Protein AF-A0A376MNS1-F1 (afdb_monomer_lite)

Foldseek 3Di:
DDPPPPPPPPPPPAAEDEAEFEFPDQADPPPRAGWAWPDKDWDWAWDQDPNGTHIYIYIKTWTAGPPPRDITIGDDDPDVDDDDNDDPPPPDDD

Sequence (94 aa):
MRQSRHRRPLPAHLPREIHRLEPEESCCPECGGELDYLGEVSAEQLELVSSALKVIRTERVKKACTKCDCIVEAPASSRPIERGIAGPGLLAAC

pLDDT: mean 71.63, std 16.84, range [33.88, 91.44]

Radius of gyration: 17.22 Å; chains: 1; bounding box: 41×33×47 Å

Structure (mmCIF, N/CA/C/O backbone):
data_AF-A0A376MNS1-F1
#
_entry.id   AF-A0A376MNS1-F1
#
loop_
_atom_site.group_PDB
_atom_site.id
_atom_site.type_symbol
_atom_site.label_atom_id
_atom_site.label_alt_id
_atom_site.label_comp_id
_atom_site.label_asym_id
_atom_site.label_entity_id
_atom_site.label_seq_id
_atom_site.pdbx_PDB_ins_code
_atom_site.Cartn_x
_atom_site.Cartn_y
_atom_site.Cartn_z
_atom_site.occupancy
_atom_site.B_iso_or_equiv
_atom_site.auth_seq_id
_atom_site.auth_comp_id
_atom_site.auth_asym_id
_atom_site.auth_atom_id
_atom_site.pdbx_PDB_model_num
ATOM 1 N N . MET A 1 1 ? -25.359 1.385 -18.864 1.00 39.91 1 MET A N 1
ATOM 2 C CA . MET A 1 1 ? -24.295 0.387 -18.617 1.00 39.91 1 MET A CA 1
ATOM 3 C C . MET A 1 1 ? -22.968 1.122 -18.525 1.00 39.91 1 MET A C 1
ATOM 5 O O . MET A 1 1 ? -22.581 1.761 -19.494 1.00 39.91 1 MET A O 1
ATOM 9 N N . ARG A 1 2 ? -22.336 1.161 -17.345 1.00 45.88 2 ARG A N 1
ATOM 10 C CA . ARG A 1 2 ? -21.063 1.872 -17.159 1.00 45.88 2 ARG A CA 1
ATOM 11 C C . ARG A 1 2 ? -19.984 1.062 -17.874 1.00 45.88 2 ARG A C 1
ATOM 13 O O . ARG A 1 2 ? -19.607 0.007 -17.383 1.00 45.88 2 ARG A O 1
ATOM 20 N N . GLN A 1 3 ? -19.540 1.522 -19.044 1.00 44.22 3 GLN A N 1
ATOM 21 C CA . GLN A 1 3 ? -18.313 1.029 -19.660 1.00 44.22 3 GLN A CA 1
ATOM 22 C C . GLN A 1 3 ? -17.183 1.341 -18.681 1.00 44.22 3 GLN A C 1
ATOM 24 O O . GLN A 1 3 ? -16.669 2.460 -18.634 1.00 44.22 3 GLN A O 1
ATOM 29 N N . SER A 1 4 ? -16.817 0.360 -17.862 1.00 42.50 4 SER A N 1
ATOM 30 C CA . SER A 1 4 ? -15.479 0.289 -17.310 1.00 42.50 4 SER A CA 1
ATOM 31 C C . SER A 1 4 ? -14.560 0.340 -18.521 1.00 42.50 4 SER A C 1
ATOM 33 O O . SER A 1 4 ? -14.437 -0.624 -19.274 1.00 42.50 4 SER A O 1
ATOM 35 N N . ARG A 1 5 ? -13.971 1.515 -18.767 1.00 47.09 5 ARG A N 1
ATOM 36 C CA . ARG A 1 5 ? -12.788 1.649 -19.607 1.00 47.09 5 ARG A CA 1
ATOM 37 C C . ARG A 1 5 ? -11.760 0.743 -18.950 1.00 47.09 5 ARG A C 1
ATOM 39 O O . ARG A 1 5 ? -11.056 1.179 -18.044 1.00 47.09 5 ARG A O 1
ATOM 46 N N . HIS A 1 6 ? -11.758 -0.536 -19.320 1.00 45.12 6 HIS A N 1
ATOM 47 C CA . HIS A 1 6 ? -10.680 -1.447 -19.009 1.00 45.12 6 HIS A CA 1
ATOM 48 C C . HIS A 1 6 ? -9.455 -0.730 -19.548 1.00 45.12 6 HIS A C 1
ATOM 50 O O . HIS A 1 6 ? -9.282 -0.613 -20.764 1.00 45.12 6 HIS A O 1
ATOM 56 N N . ARG A 1 7 ? -8.686 -0.118 -18.638 1.00 54.94 7 ARG A N 1
ATOM 57 C CA . ARG A 1 7 ? -7.368 0.413 -18.955 1.00 54.94 7 ARG A CA 1
ATOM 58 C C . ARG A 1 7 ? -6.700 -0.723 -19.705 1.00 54.94 7 ARG A C 1
ATOM 60 O O . ARG A 1 7 ? -6.659 -1.828 -19.163 1.00 54.94 7 ARG A O 1
ATOM 67 N N . ARG A 1 8 ? -6.329 -0.498 -20.974 1.00 56.75 8 ARG A N 1
ATOM 68 C CA . ARG A 1 8 ? -5.610 -1.520 -21.739 1.00 56.75 8 ARG A CA 1
ATOM 69 C C . ARG A 1 8 ? -4.499 -2.000 -20.814 1.00 56.75 8 ARG A C 1
ATOM 71 O O . ARG A 1 8 ? -3.740 -1.138 -20.361 1.00 56.75 8 ARG A O 1
ATOM 78 N N . PRO A 1 9 ? -4.472 -3.293 -20.452 1.00 58.56 9 PRO A N 1
ATOM 79 C CA . PRO A 1 9 ? -3.430 -3.790 -19.581 1.00 58.56 9 PRO A CA 1
ATOM 80 C C . PRO A 1 9 ? -2.113 -3.408 -20.236 1.00 58.56 9 PRO A C 1
ATOM 82 O O . PRO A 1 9 ? -1.955 -3.539 -21.457 1.00 58.56 9 PRO A O 1
ATOM 85 N N . LEU A 1 10 ? -1.226 -2.825 -19.438 1.00 62.03 10 LEU A N 1
ATOM 86 C CA . LEU A 1 10 ? 0.048 -2.349 -19.941 1.00 62.03 10 LEU A CA 1
ATOM 87 C C . LEU A 1 10 ? 0.770 -3.508 -20.647 1.00 62.03 10 LEU A C 1
ATOM 89 O O . LEU A 1 10 ? 0.614 -4.665 -20.233 1.00 62.03 10 LEU A O 1
ATOM 93 N N . PRO A 1 11 ? 1.496 -3.226 -21.742 1.00 66.50 11 PRO A N 1
ATOM 94 C CA . PRO A 1 11 ? 2.042 -4.269 -22.594 1.00 66.50 11 PRO A CA 1
ATOM 95 C C . PRO A 1 11 ? 2.851 -5.285 -21.786 1.00 66.50 11 PRO A C 1
ATOM 97 O O . PRO A 1 11 ? 3.738 -4.914 -21.019 1.00 66.50 11 PRO A O 1
ATOM 100 N N . ALA A 1 12 ? 2.551 -6.577 -21.952 1.00 62.94 12 ALA A N 1
ATOM 101 C CA . ALA A 1 12 ? 3.079 -7.601 -21.051 1.00 62.94 12 ALA A CA 1
ATOM 102 C C . ALA A 1 12 ? 4.583 -7.864 -21.164 1.00 62.94 12 ALA A C 1
ATOM 104 O O . ALA A 1 12 ? 5.141 -8.509 -20.279 1.00 62.94 12 ALA A O 1
ATOM 105 N N . HIS A 1 13 ? 5.199 -7.353 -22.229 1.00 69.38 13 HIS A N 1
ATOM 106 C CA . HIS A 1 13 ? 6.629 -7.421 -22.494 1.00 69.38 13 HIS A CA 1
ATOM 107 C C . HIS A 1 13 ? 7.441 -6.379 -21.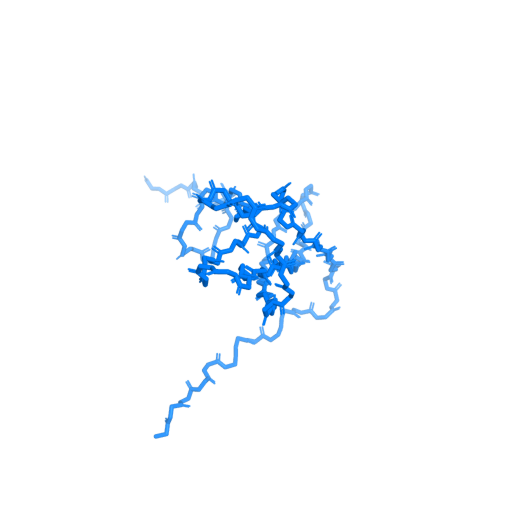717 1.00 69.38 13 HIS A C 1
ATOM 109 O O . HIS A 1 13 ? 8.665 -6.473 -21.694 1.00 69.38 13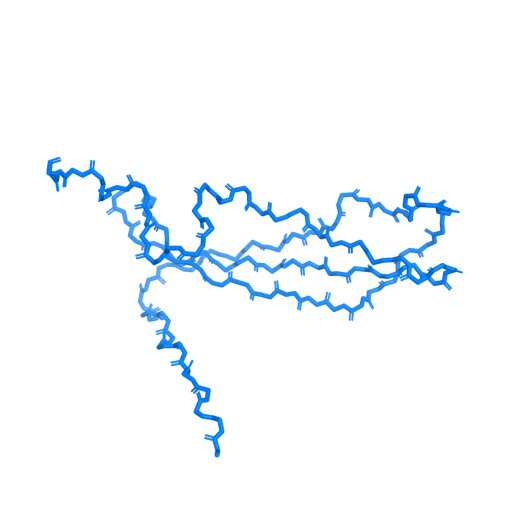 HIS A O 1
ATOM 115 N N . LEU A 1 14 ? 6.796 -5.375 -21.110 1.00 71.56 14 LEU A N 1
ATOM 116 C CA . LEU A 1 14 ? 7.512 -4.394 -20.305 1.00 71.56 14 LEU A CA 1
ATOM 117 C C . LEU A 1 14 ? 7.873 -4.995 -18.940 1.00 71.56 14 LEU A C 1
ATOM 119 O O . LEU A 1 14 ? 7.041 -5.687 -18.338 1.00 71.56 14 LEU A O 1
ATOM 123 N N . PRO A 1 15 ? 9.085 -4.721 -18.426 1.00 74.69 15 PRO A N 1
ATOM 124 C CA . PRO A 1 15 ? 9.470 -5.138 -17.087 1.00 74.69 15 PRO A CA 1
ATOM 125 C C . PRO A 1 15 ? 8.514 -4.507 -16.071 1.00 74.69 15 PRO A C 1
ATOM 127 O O . PRO A 1 15 ? 8.262 -3.297 -16.096 1.00 74.69 15 PRO A O 1
ATOM 130 N N . ARG A 1 16 ? 7.956 -5.356 -15.204 1.00 81.44 16 ARG A N 1
ATOM 131 C CA . ARG A 1 16 ? 7.047 -4.950 -14.134 1.00 81.44 16 ARG A CA 1
ATOM 132 C C . ARG A 1 16 ? 7.799 -4.947 -12.819 1.00 81.44 16 ARG A C 1
ATOM 134 O O . ARG A 1 16 ? 8.389 -5.959 -12.453 1.00 81.44 16 ARG A O 1
ATOM 141 N N . GLU A 1 17 ? 7.735 -3.836 -12.114 1.00 80.44 17 GLU A N 1
ATOM 142 C CA . GLU A 1 17 ? 8.277 -3.701 -10.772 1.00 80.44 17 GLU A CA 1
ATOM 143 C C . GLU A 1 17 ? 7.106 -3.568 -9.803 1.00 80.44 17 GLU A C 1
ATOM 145 O O . GLU A 1 17 ? 6.255 -2.694 -9.972 1.00 80.44 17 GLU A O 1
ATOM 150 N N . ILE A 1 18 ? 7.012 -4.486 -8.841 1.00 82.62 18 ILE A N 1
ATOM 151 C CA . ILE A 1 18 ? 5.920 -4.510 -7.867 1.00 82.62 18 ILE A CA 1
ATOM 152 C C . ILE A 1 18 ? 6.453 -3.944 -6.559 1.00 82.62 18 ILE A C 1
ATOM 154 O O . ILE A 1 18 ? 7.361 -4.514 -5.957 1.00 82.62 18 ILE A O 1
ATOM 158 N N . HIS A 1 19 ? 5.888 -2.823 -6.125 1.00 83.19 19 HIS A N 1
ATOM 159 C CA . HIS A 1 19 ? 6.227 -2.169 -4.866 1.00 83.19 19 HIS A CA 1
ATOM 160 C C . HIS A 1 19 ? 5.065 -2.318 -3.907 1.00 83.19 19 HIS A C 1
ATOM 162 O O . HIS A 1 19 ? 4.060 -1.616 -4.025 1.00 83.19 19 HIS A O 1
ATOM 168 N N . ARG A 1 20 ? 5.207 -3.227 -2.948 1.00 85.19 20 ARG A N 1
ATOM 169 C CA . ARG A 1 20 ? 4.258 -3.337 -1.850 1.00 85.19 20 ARG A CA 1
ATOM 170 C C . ARG A 1 20 ? 4.664 -2.361 -0.754 1.00 85.19 20 ARG A C 1
ATOM 172 O O . ARG A 1 20 ? 5.752 -2.479 -0.200 1.00 85.19 20 ARG A O 1
ATOM 179 N N . LEU A 1 21 ? 3.797 -1.394 -0.480 1.00 85.94 21 LEU A N 1
ATOM 180 C CA . LEU A 1 21 ? 3.990 -0.390 0.555 1.00 85.94 21 LEU A CA 1
ATOM 181 C C . LEU A 1 21 ? 3.083 -0.713 1.736 1.00 85.94 21 LEU A C 1
ATOM 183 O O . LEU A 1 21 ? 1.854 -0.771 1.606 1.00 85.94 21 LEU A O 1
ATOM 187 N N . GLU A 1 22 ? 3.710 -0.921 2.884 1.00 83.81 22 GLU A N 1
ATOM 188 C CA . GLU A 1 22 ? 3.029 -1.022 4.165 1.00 83.81 22 GLU A CA 1
ATOM 189 C C . GLU A 1 22 ? 2.929 0.363 4.815 1.00 83.81 22 GLU A C 1
ATOM 191 O O . GLU A 1 22 ? 3.769 1.227 4.551 1.00 83.81 22 GLU A O 1
ATOM 196 N N . PRO A 1 23 ? 1.890 0.611 5.629 1.00 83.12 23 PRO A N 1
ATOM 197 C CA . PRO A 1 23 ? 1.821 1.831 6.418 1.00 83.12 23 PRO A CA 1
ATOM 198 C C . PRO A 1 23 ? 3.006 1.906 7.383 1.00 83.12 23 PRO A C 1
ATOM 200 O O . PRO A 1 23 ? 3.335 0.921 8.043 1.00 83.12 23 PRO A O 1
ATOM 203 N N . GLU A 1 24 ? 3.631 3.082 7.456 1.00 80.88 24 GLU A N 1
ATOM 204 C CA . GLU A 1 24 ? 4.746 3.358 8.376 1.00 80.88 24 GLU A CA 1
ATOM 205 C C . GLU A 1 24 ? 4.287 3.294 9.840 1.00 80.88 24 GLU A C 1
ATOM 207 O O . GLU A 1 24 ? 5.030 2.911 10.743 1.00 80.88 24 GLU A O 1
ATOM 212 N N . GLU A 1 25 ? 3.020 3.627 10.067 1.00 80.50 25 GLU A N 1
ATOM 213 C CA . GLU A 1 25 ? 2.380 3.576 11.367 1.00 80.50 25 GLU A CA 1
ATOM 214 C C . GLU A 1 25 ? 1.992 2.133 11.705 1.00 80.50 25 GLU A C 1
ATOM 216 O O . GLU A 1 25 ? 1.182 1.487 11.035 1.00 80.50 25 GLU A O 1
ATOM 221 N N . SER A 1 26 ? 2.575 1.622 12.787 1.00 79.88 26 SER A N 1
ATOM 222 C CA . SER A 1 26 ? 2.205 0.319 13.354 1.00 79.88 26 SER A CA 1
ATOM 223 C C . SER A 1 26 ? 0.966 0.404 14.256 1.00 79.88 26 SER A C 1
ATOM 225 O O . SER A 1 26 ? 0.333 -0.614 14.528 1.00 79.88 26 SER A O 1
ATOM 227 N N . CYS A 1 27 ? 0.606 1.614 14.696 1.00 84.31 27 CYS A N 1
ATOM 228 C CA . CYS A 1 27 ? -0.463 1.895 15.653 1.00 84.31 27 CYS A CA 1
ATOM 229 C C . CYS A 1 27 ? -1.296 3.084 15.164 1.00 84.31 27 CYS A C 1
ATOM 231 O O . CYS A 1 27 ? -0.781 3.948 14.459 1.00 84.31 27 CYS A O 1
ATOM 233 N N . CYS A 1 28 ? -2.562 3.166 15.571 1.00 87.06 28 CYS A N 1
ATOM 234 C CA . CYS A 1 28 ? -3.423 4.283 15.194 1.00 87.06 28 CYS A CA 1
ATOM 235 C C . CYS A 1 28 ? -2.886 5.621 15.747 1.00 87.06 28 CYS A C 1
ATOM 237 O O . CYS A 1 28 ? -2.712 5.727 16.965 1.00 87.06 28 CYS A O 1
ATOM 239 N N . PRO A 1 29 ? -2.685 6.654 14.908 1.00 83.44 29 PRO A N 1
ATOM 240 C CA . PRO A 1 29 ? -2.158 7.944 15.357 1.00 83.44 29 PRO A CA 1
ATOM 241 C C . PRO A 1 29 ? -3.132 8.725 16.255 1.00 83.44 29 PRO A C 1
ATOM 243 O O . PRO A 1 29 ? -2.695 9.556 17.044 1.00 83.44 29 PRO A O 1
ATOM 246 N N . GLU A 1 30 ? -4.439 8.453 16.181 1.00 82.88 30 GLU A N 1
ATOM 247 C CA . GLU A 1 30 ? -5.446 9.140 17.005 1.00 82.88 30 GLU A CA 1
ATOM 248 C C . GLU A 1 30 ? -5.644 8.509 18.387 1.00 82.88 30 GLU A C 1
ATOM 250 O O . GLU A 1 30 ? -5.806 9.224 19.372 1.00 82.88 30 GLU A O 1
ATOM 255 N N . CYS A 1 31 ? -5.661 7.175 18.482 1.00 88.31 31 CYS A N 1
ATOM 256 C CA . CYS A 1 31 ? -6.022 6.483 19.727 1.00 88.31 31 CYS A CA 1
ATOM 257 C C . CYS A 1 31 ? -4.954 5.515 20.258 1.00 88.31 31 CYS A C 1
ATOM 259 O O . CYS A 1 31 ? -5.147 4.915 21.316 1.00 88.31 31 CYS A O 1
ATOM 261 N N . GLY A 1 32 ? -3.853 5.311 19.527 1.00 86.31 32 GLY A N 1
ATOM 262 C CA . GLY A 1 32 ? -2.815 4.332 19.866 1.00 86.31 32 GLY A CA 1
ATOM 263 C C . GLY A 1 32 ? -3.277 2.871 19.796 1.00 86.31 32 GLY A C 1
ATOM 264 O O . GLY A 1 32 ? -2.594 1.987 20.306 1.00 86.31 32 GLY A O 1
ATOM 265 N N . GLY A 1 33 ? -4.454 2.605 19.222 1.00 87.75 33 GLY A N 1
ATOM 266 C CA . GLY A 1 33 ? -5.005 1.263 19.058 1.00 87.75 33 GLY A CA 1
ATOM 267 C C . GLY A 1 33 ? -4.293 0.434 17.989 1.00 87.75 33 GLY A C 1
ATOM 268 O O . GLY A 1 33 ? -3.519 0.954 17.184 1.00 87.75 33 GLY A O 1
ATOM 269 N N . GLU A 1 34 ? -4.596 -0.863 17.971 1.00 87.69 34 GLU A N 1
ATOM 270 C CA . GLU A 1 34 ? -4.103 -1.783 16.946 1.00 87.69 34 GLU A CA 1
ATOM 271 C C . GLU A 1 34 ? -4.777 -1.511 15.596 1.00 87.69 34 GLU A C 1
ATOM 273 O O . GLU A 1 34 ? -5.952 -1.130 15.519 1.00 87.69 34 GLU A O 1
ATOM 278 N N . LEU A 1 35 ? -3.992 -1.684 14.535 1.00 88.50 35 LEU A N 1
ATOM 279 C CA . LEU A 1 35 ? -4.399 -1.510 13.149 1.00 88.50 35 LEU A CA 1
ATOM 280 C C . LEU A 1 35 ? -4.588 -2.887 12.508 1.00 88.50 35 LEU A C 1
ATOM 282 O O . LEU A 1 35 ? -3.628 -3.648 12.397 1.00 88.50 35 LEU A O 1
ATOM 286 N N . ASP A 1 36 ? -5.803 -3.183 12.056 1.00 88.94 36 ASP A N 1
ATOM 287 C CA . ASP A 1 36 ? -6.133 -4.426 11.359 1.00 88.94 36 ASP A CA 1
ATOM 288 C C . ASP A 1 36 ? -6.173 -4.213 9.840 1.00 88.94 36 ASP A C 1
ATOM 290 O O . ASP A 1 36 ? -6.370 -3.097 9.353 1.00 88.94 36 ASP A O 1
ATOM 294 N N . TYR A 1 37 ? -5.955 -5.271 9.064 1.00 88.88 37 TYR A N 1
ATOM 295 C CA . TYR A 1 37 ? -5.968 -5.200 7.607 1.00 88.88 37 TYR A CA 1
ATOM 296 C C . TYR A 1 37 ? -7.376 -4.871 7.096 1.00 88.88 37 TYR A C 1
ATOM 298 O O . TYR A 1 37 ? -8.320 -5.630 7.298 1.00 88.88 37 TYR A O 1
ATOM 306 N N . LEU A 1 38 ? -7.506 -3.755 6.377 1.00 89.44 38 LEU A N 1
ATOM 307 C CA . LEU A 1 38 ? -8.766 -3.348 5.754 1.00 89.44 38 LEU A CA 1
ATOM 308 C C . LEU A 1 38 ? -8.817 -3.748 4.275 1.00 89.44 38 LEU A C 1
ATOM 310 O O . LEU A 1 38 ? -9.865 -4.117 3.750 1.00 89.44 38 LEU A O 1
ATOM 314 N N . GLY A 1 39 ? -7.690 -3.629 3.578 1.00 87.00 39 GLY A N 1
ATOM 315 C CA . GLY A 1 39 ? -7.603 -3.920 2.154 1.00 87.00 39 GLY A CA 1
ATOM 316 C C . GLY A 1 39 ? -6.320 -3.388 1.539 1.00 87.00 39 GLY A C 1
ATOM 317 O O . GLY A 1 39 ? -5.450 -2.857 2.221 1.00 87.00 39 GLY A O 1
ATOM 318 N N . GLU A 1 40 ? -6.210 -3.480 0.223 1.00 88.12 40 GLU A N 1
ATOM 319 C CA . GLU A 1 40 ? -5.087 -2.924 -0.524 1.00 88.12 40 GLU A CA 1
ATOM 320 C C . GLU A 1 40 ? -5.572 -2.177 -1.764 1.00 88.12 40 GLU A C 1
ATOM 322 O O . GLU A 1 40 ? -6.610 -2.489 -2.351 1.00 88.12 40 GLU A O 1
ATOM 327 N N . VAL A 1 41 ? -4.817 -1.160 -2.163 1.00 84.62 41 VAL A N 1
ATOM 328 C CA . VAL A 1 41 ? -5.057 -0.402 -3.387 1.00 84.62 41 VAL A CA 1
ATOM 329 C C . VAL A 1 41 ? -3.855 -0.570 -4.295 1.00 84.62 41 VAL A C 1
ATOM 331 O O . VAL A 1 41 ? -2.773 -0.057 -4.009 1.00 84.62 41 VAL A O 1
ATOM 334 N N . SER A 1 42 ? -4.067 -1.252 -5.417 1.00 82.25 42 SER A N 1
ATOM 335 C CA . SER A 1 42 ? -3.073 -1.385 -6.474 1.00 82.25 42 SER A CA 1
ATOM 336 C C . SER A 1 42 ? -3.193 -0.244 -7.486 1.00 82.25 42 SER A C 1
ATOM 338 O O . SER A 1 42 ? -4.277 0.117 -7.956 1.00 82.25 42 SER A O 1
ATOM 340 N N . ALA A 1 43 ? -2.056 0.352 -7.825 1.00 81.56 43 ALA A N 1
ATOM 341 C CA . ALA A 1 43 ? -1.943 1.407 -8.815 1.00 81.56 43 ALA A CA 1
ATOM 342 C C . ALA A 1 43 ? -0.801 1.082 -9.777 1.00 81.56 43 ALA A C 1
ATOM 344 O O . ALA A 1 43 ? 0.358 1.030 -9.379 1.00 81.56 43 ALA A O 1
ATOM 345 N N . GLU A 1 44 ? -1.130 0.912 -11.053 1.00 78.44 44 GLU A N 1
ATOM 346 C CA . GLU A 1 44 ? -0.143 0.709 -12.113 1.00 78.44 44 GLU A CA 1
ATOM 347 C C . GLU A 1 44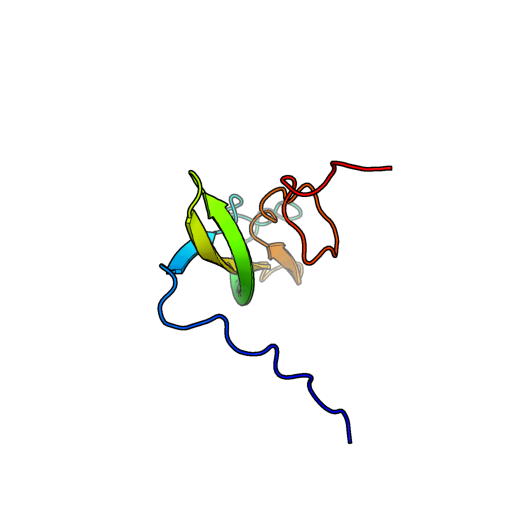 ? 0.202 2.039 -12.786 1.00 78.44 44 GLU A C 1
ATOM 349 O O . GLU A 1 44 ? -0.681 2.855 -13.078 1.00 78.44 44 GLU A O 1
ATOM 354 N N . GLN A 1 45 ? 1.485 2.247 -13.055 1.00 74.38 45 GLN A N 1
ATOM 355 C CA . GLN A 1 45 ? 2.014 3.377 -13.805 1.00 74.38 45 GLN A CA 1
ATOM 356 C C . GLN A 1 45 ? 3.085 2.935 -14.789 1.00 74.38 45 GLN A C 1
ATOM 358 O O . GLN A 1 45 ? 3.829 1.999 -14.527 1.00 74.38 45 GLN A O 1
ATOM 363 N N . LEU A 1 46 ? 3.185 3.650 -15.907 1.00 77.81 46 LEU A N 1
ATOM 364 C CA . LEU A 1 46 ? 4.357 3.602 -16.773 1.00 77.81 46 LEU A CA 1
ATOM 365 C C . LEU A 1 46 ? 5.355 4.657 -16.303 1.00 77.81 46 LEU A C 1
ATOM 367 O O . LEU A 1 46 ? 5.013 5.838 -16.258 1.00 77.81 46 LEU A O 1
ATOM 371 N N . GLU A 1 47 ? 6.575 4.235 -16.004 1.00 72.38 47 GLU A N 1
ATOM 372 C CA . GLU A 1 47 ? 7.683 5.109 -15.643 1.00 72.38 47 GLU A CA 1
ATOM 373 C C . GLU A 1 47 ? 8.851 4.901 -16.609 1.00 72.38 47 GLU A C 1
ATOM 375 O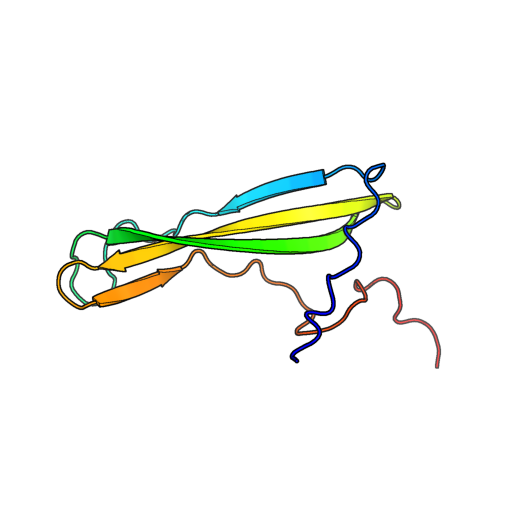 O . GLU A 1 47 ? 9.112 3.787 -17.065 1.00 72.38 47 GLU A O 1
ATOM 380 N N . LEU A 1 48 ? 9.541 5.986 -16.959 1.00 72.06 48 LEU A N 1
ATOM 381 C CA . LEU A 1 48 ? 10.742 5.934 -17.784 1.00 72.06 48 LEU A CA 1
ATOM 382 C C . LEU A 1 48 ? 11.961 5.893 -16.859 1.00 72.06 48 LEU A C 1
ATOM 384 O O . LEU A 1 48 ? 12.390 6.924 -16.351 1.00 72.06 48 LEU A O 1
ATOM 388 N N . VAL A 1 49 ? 12.527 4.705 -16.657 1.00 71.06 49 VAL A N 1
ATOM 389 C CA . VAL A 1 49 ? 13.723 4.503 -15.831 1.00 71.06 49 VAL A CA 1
ATOM 390 C C . VAL A 1 49 ? 14.897 4.259 -16.763 1.00 71.06 49 VAL A C 1
ATOM 392 O O . VAL A 1 49 ? 14.883 3.292 -17.525 1.00 71.06 49 VAL A O 1
ATOM 395 N N . SER A 1 50 ? 15.911 5.130 -16.720 1.00 68.81 50 SER A N 1
ATOM 396 C CA . SER A 1 50 ? 17.154 4.977 -17.500 1.00 68.81 50 SER A CA 1
ATOM 397 C C . SER A 1 50 ? 16.901 4.649 -18.985 1.00 68.81 50 SER A C 1
ATOM 399 O O . SER A 1 50 ? 17.394 3.649 -19.500 1.00 68.81 50 SER A O 1
ATOM 401 N N . SER A 1 51 ? 16.069 5.454 -19.656 1.00 71.06 51 SER A N 1
ATOM 402 C CA . SER A 1 51 ? 15.677 5.286 -21.070 1.00 71.06 51 SER A CA 1
ATOM 403 C C . SER A 1 51 ? 14.864 4.023 -21.410 1.00 71.06 51 SER A C 1
ATOM 405 O O . SER A 1 51 ? 14.637 3.749 -22.586 1.00 71.06 51 SER A O 1
ATOM 407 N N . ALA A 1 52 ? 14.372 3.278 -20.415 1.00 72.00 52 ALA A N 1
ATOM 408 C CA . ALA A 1 52 ? 13.483 2.134 -20.600 1.00 72.00 52 ALA A CA 1
ATOM 409 C C . ALA A 1 52 ? 12.120 2.385 -19.941 1.00 72.00 52 ALA A C 1
ATOM 411 O O . ALA A 1 52 ? 12.039 2.852 -18.805 1.00 72.00 52 ALA A O 1
ATOM 412 N N . LEU A 1 53 ? 11.037 2.057 -20.649 1.00 74.62 53 LEU A N 1
ATOM 413 C CA . LEU A 1 53 ? 9.695 2.080 -20.073 1.00 74.62 53 LEU A CA 1
ATOM 414 C C . LEU A 1 53 ? 9.523 0.865 -19.162 1.00 74.62 53 LEU A C 1
ATOM 416 O O . LEU A 1 53 ? 9.699 -0.277 -19.591 1.00 74.62 53 LEU A O 1
ATOM 420 N N . LYS A 1 54 ? 9.158 1.114 -17.911 1.00 77.00 54 LYS A N 1
ATOM 421 C CA . LYS A 1 54 ? 8.832 0.090 -16.925 1.00 77.00 54 LYS A CA 1
ATOM 422 C C . LYS A 1 54 ? 7.423 0.311 -16.414 1.00 77.00 54 LYS A C 1
ATOM 424 O O . LYS A 1 54 ? 6.934 1.437 -16.358 1.00 77.00 54 LYS A O 1
ATOM 429 N N . VAL A 1 55 ? 6.765 -0.777 -16.050 1.00 82.12 55 VAL A N 1
ATOM 430 C CA . VAL A 1 55 ? 5.467 -0.714 -15.387 1.00 82.12 55 VAL A CA 1
ATOM 431 C C . VAL A 1 55 ? 5.707 -0.827 -13.890 1.00 82.12 55 VAL A C 1
ATOM 433 O O . VAL A 1 55 ? 6.095 -1.889 -13.415 1.00 82.12 55 VAL A O 1
ATOM 436 N N . ILE A 1 56 ? 5.470 0.247 -13.149 1.00 82.50 56 ILE A N 1
ATOM 437 C CA . ILE A 1 56 ? 5.525 0.244 -11.690 1.00 82.50 56 ILE A CA 1
ATOM 438 C C . ILE A 1 56 ? 4.121 -0.034 -11.167 1.00 82.50 56 ILE A C 1
ATOM 440 O O . ILE A 1 56 ? 3.192 0.748 -11.382 1.00 82.50 56 ILE A O 1
ATOM 444 N N . ARG A 1 57 ? 3.950 -1.173 -10.500 1.00 83.06 57 ARG A N 1
ATOM 445 C CA . ARG A 1 57 ? 2.720 -1.548 -9.808 1.00 83.06 57 ARG A CA 1
ATOM 446 C C . ARG A 1 57 ? 2.928 -1.329 -8.318 1.00 83.06 57 ARG A C 1
ATOM 448 O O . ARG A 1 57 ? 3.606 -2.108 -7.661 1.00 83.06 57 ARG A O 1
ATOM 455 N N . THR A 1 58 ? 2.335 -0.271 -7.787 1.00 85.00 58 THR A N 1
ATOM 456 C CA . THR A 1 58 ? 2.390 0.042 -6.359 1.00 85.00 58 THR A CA 1
ATOM 457 C C . THR A 1 58 ? 1.154 -0.517 -5.666 1.00 85.00 58 THR A C 1
ATOM 459 O O . THR A 1 58 ? 0.035 -0.147 -6.018 1.00 85.00 58 THR A O 1
ATOM 462 N N . GLU A 1 59 ? 1.342 -1.388 -4.683 1.00 87.81 59 GLU A N 1
ATOM 463 C CA . GLU A 1 59 ? 0.289 -1.981 -3.856 1.00 87.81 59 GLU A CA 1
ATOM 464 C C . GLU A 1 59 ? 0.353 -1.359 -2.468 1.00 87.81 59 GLU A C 1
ATOM 466 O O . GLU A 1 59 ? 1.269 -1.629 -1.697 1.00 87.81 59 GLU A O 1
ATOM 471 N N . ARG A 1 60 ? -0.597 -0.475 -2.164 1.00 87.00 60 ARG A N 1
ATOM 472 C CA . ARG A 1 60 ? -0.642 0.245 -0.890 1.00 87.00 60 ARG A CA 1
ATOM 473 C C . ARG A 1 60 ? -1.615 -0.450 0.039 1.00 87.00 60 ARG A C 1
ATOM 475 O O . ARG A 1 60 ? -2.801 -0.551 -0.280 1.00 87.00 60 ARG A O 1
ATOM 482 N N . VAL A 1 61 ? -1.116 -0.930 1.170 1.00 89.19 61 VAL A N 1
ATOM 483 C CA . VAL A 1 61 ? -1.946 -1.576 2.186 1.00 89.19 61 VAL A CA 1
ATOM 484 C C . VAL A 1 61 ? -2.697 -0.506 2.978 1.00 89.19 61 VAL A C 1
ATOM 486 O O . VAL A 1 61 ? -2.122 0.495 3.406 1.00 89.19 61 VAL A O 1
ATOM 489 N N . LYS A 1 62 ? -3.994 -0.736 3.169 1.00 88.25 62 LYS A N 1
ATOM 490 C CA . LYS A 1 62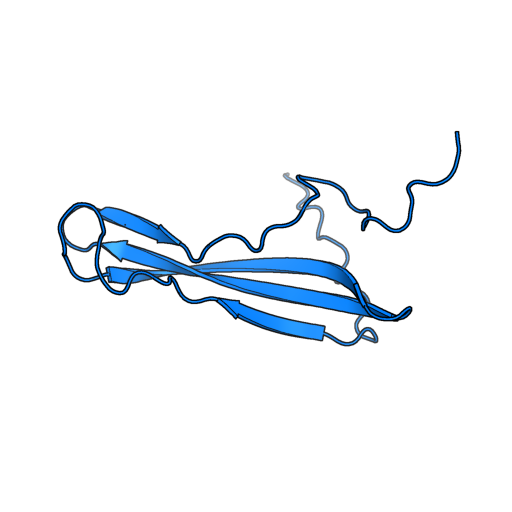 ? -4.871 0.005 4.069 1.00 88.25 62 LYS A CA 1
ATOM 491 C C . LYS A 1 62 ? -5.076 -0.813 5.327 1.00 88.25 62 LYS A C 1
ATOM 493 O O . LYS A 1 62 ? -5.465 -1.982 5.257 1.00 88.25 62 LYS A O 1
ATOM 498 N N . LYS A 1 63 ? -4.871 -0.177 6.469 1.00 89.12 63 LYS A N 1
ATOM 499 C CA . LYS A 1 63 ? -5.236 -0.718 7.769 1.00 89.12 63 LYS A CA 1
ATOM 500 C C . LYS A 1 63 ? -6.277 0.184 8.422 1.00 89.12 63 LYS A C 1
ATOM 502 O O . LYS A 1 63 ? -6.287 1.388 8.189 1.00 89.12 63 LYS A O 1
ATOM 507 N N . ALA A 1 64 ? -7.168 -0.398 9.206 1.00 90.06 64 ALA A N 1
ATOM 508 C CA . ALA A 1 64 ? -8.164 0.331 9.976 1.00 90.06 64 ALA A CA 1
ATOM 509 C C . ALA A 1 64 ? -7.978 0.040 11.459 1.00 90.06 64 ALA A C 1
ATOM 511 O O . ALA A 1 64 ? -7.681 -1.088 11.850 1.00 90.06 64 ALA A O 1
ATOM 512 N N . CYS A 1 65 ? -8.148 1.056 12.292 1.00 91.44 65 CYS A N 1
ATOM 513 C CA . CYS A 1 65 ? -8.116 0.875 13.726 1.00 91.44 65 CYS A CA 1
ATOM 514 C C . CYS A 1 65 ? -9.408 0.221 14.209 1.00 91.44 65 CYS A C 1
ATOM 516 O O . CYS A 1 65 ? -10.496 0.717 13.937 1.00 91.44 65 CYS A O 1
ATOM 518 N N . THR A 1 66 ? -9.282 -0.829 15.015 1.00 87.50 66 THR A N 1
ATOM 519 C CA . THR A 1 66 ? -10.427 -1.547 15.597 1.00 87.50 66 THR A CA 1
ATOM 520 C C . THR A 1 66 ? -11.150 -0.775 16.706 1.00 87.50 66 THR A C 1
ATOM 522 O O . THR A 1 66 ? -12.215 -1.198 17.149 1.00 87.50 66 THR A O 1
ATOM 525 N N . LYS A 1 67 ? -10.577 0.338 17.192 1.00 87.12 67 LYS A N 1
ATOM 526 C CA . LYS A 1 67 ? -11.118 1.124 18.318 1.00 87.12 67 LYS A CA 1
ATOM 527 C C . LYS A 1 67 ? -11.849 2.398 17.906 1.00 87.12 67 LYS A C 1
ATOM 529 O O . LYS A 1 67 ? -12.803 2.779 18.575 1.00 87.12 67 LYS A O 1
ATOM 534 N N . CYS A 1 68 ? -11.366 3.087 16.877 1.00 89.81 68 CYS A N 1
ATOM 535 C CA . CYS A 1 68 ? -11.892 4.390 16.459 1.00 89.81 68 CYS A CA 1
ATOM 536 C C . CYS A 1 68 ? -12.223 4.464 14.964 1.00 89.81 68 CYS A C 1
ATOM 538 O O . CYS A 1 68 ? -12.506 5.550 14.471 1.00 89.81 68 CYS A O 1
ATOM 540 N N . ASP A 1 69 ? -12.137 3.341 14.242 1.00 84.31 69 ASP A N 1
ATOM 541 C CA . ASP A 1 69 ? -12.383 3.245 12.796 1.00 84.31 69 ASP A CA 1
ATOM 542 C C . ASP A 1 69 ? -11.508 4.178 11.935 1.00 84.31 69 ASP A C 1
ATOM 544 O O . ASP A 1 69 ? -11.788 4.418 10.759 1.00 84.31 69 ASP A O 1
ATO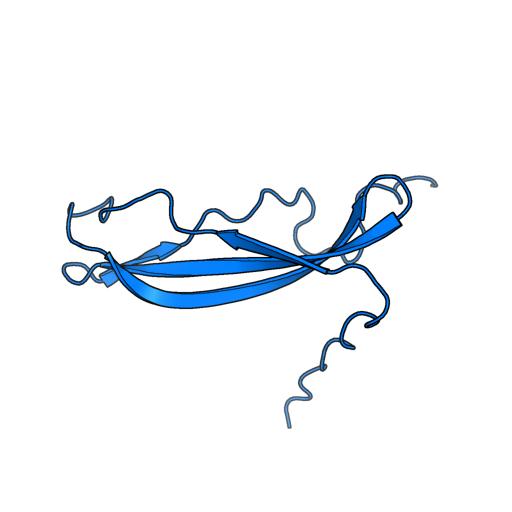M 548 N N . CYS A 1 70 ? -10.408 4.688 12.499 1.00 86.88 70 CYS A N 1
ATOM 549 C CA . CYS A 1 70 ? -9.429 5.493 11.780 1.00 86.88 70 CYS A CA 1
ATOM 550 C C . CYS A 1 70 ? -8.714 4.636 10.731 1.00 86.88 70 CYS A C 1
ATOM 552 O O . CYS A 1 70 ? -8.236 3.541 11.033 1.00 86.88 70 CYS A O 1
ATOM 554 N N . ILE A 1 71 ? -8.629 5.132 9.499 1.00 86.31 71 ILE A N 1
ATOM 555 C CA . ILE A 1 71 ? -8.027 4.412 8.377 1.00 86.31 71 ILE A CA 1
ATOM 556 C C . ILE A 1 71 ? -6.642 4.986 8.111 1.00 86.31 71 ILE A C 1
ATOM 558 O O . ILE A 1 71 ? -6.500 6.154 7.759 1.00 86.31 71 ILE A O 1
ATOM 562 N N . VAL A 1 72 ? -5.640 4.122 8.208 1.00 85.88 72 VAL A N 1
ATOM 563 C CA . VAL A 1 72 ? -4.247 4.416 7.896 1.00 85.88 72 VAL A CA 1
ATOM 564 C C . VAL A 1 72 ? -3.892 3.730 6.579 1.00 85.88 72 VAL A C 1
ATOM 566 O O . VAL A 1 72 ? -4.070 2.523 6.410 1.00 85.88 72 VAL A O 1
ATOM 569 N N . GLU A 1 73 ? -3.391 4.493 5.616 1.00 83.44 73 GLU A N 1
ATOM 570 C CA . GLU A 1 73 ? -2.920 3.980 4.327 1.00 83.44 73 GLU A CA 1
ATOM 571 C C . GLU A 1 73 ? -1.420 4.239 4.199 1.00 83.44 73 GLU A C 1
ATOM 573 O O . GLU A 1 73 ? -0.922 5.259 4.670 1.00 83.44 73 GLU A O 1
ATOM 578 N N . ALA A 1 74 ? -0.700 3.335 3.530 1.00 77.88 74 ALA A N 1
ATOM 579 C CA . ALA A 1 74 ? 0.685 3.598 3.161 1.00 77.88 74 ALA A CA 1
ATOM 580 C C . ALA A 1 74 ? 0.802 4.912 2.360 1.00 77.88 74 ALA A C 1
ATOM 582 O O . ALA A 1 74 ? -0.029 5.154 1.467 1.00 77.88 74 ALA A O 1
ATOM 583 N N . PRO A 1 75 ? 1.824 5.746 2.642 1.00 71.25 75 PRO A N 1
ATOM 584 C CA . PRO A 1 75 ? 1.987 7.034 1.983 1.00 71.25 75 PRO A CA 1
ATOM 585 C C . PRO A 1 75 ? 1.948 6.845 0.467 1.00 71.25 75 PRO A C 1
ATOM 587 O O . PRO A 1 75 ? 2.557 5.928 -0.096 1.00 71.25 75 PRO A O 1
ATOM 590 N N . ALA A 1 76 ? 1.168 7.687 -0.213 1.00 63.16 76 ALA A N 1
ATOM 591 C CA . ALA A 1 76 ? 1.192 7.714 -1.665 1.00 63.16 76 ALA A CA 1
ATOM 592 C C . ALA A 1 76 ? 2.625 8.043 -2.089 1.00 63.16 76 ALA A C 1
ATOM 594 O O . ALA A 1 76 ? 3.175 9.048 -1.641 1.00 63.16 76 ALA A O 1
ATOM 595 N N . SER A 1 77 ? 3.233 7.203 -2.935 1.00 59.22 77 SER A N 1
ATOM 596 C CA . SER A 1 77 ? 4.523 7.555 -3.519 1.00 59.22 77 SER A CA 1
ATOM 597 C C . SER A 1 77 ? 4.365 8.924 -4.170 1.00 59.22 77 SER A C 1
ATOM 599 O O . SER A 1 77 ? 3.426 9.125 -4.946 1.00 59.22 77 SER A O 1
ATOM 601 N N . SER A 1 78 ? 5.212 9.877 -3.770 1.00 50.12 78 SER A N 1
ATOM 602 C CA . SER A 1 78 ? 5.183 11.268 -4.216 1.00 50.12 78 SER A CA 1
ATOM 603 C C . SER A 1 78 ? 5.345 11.317 -5.728 1.00 50.12 78 SER A C 1
ATOM 605 O O . SER A 1 78 ? 6.443 11.438 -6.262 1.00 50.12 78 SER A O 1
ATOM 607 N N . ARG A 1 79 ? 4.233 11.168 -6.440 1.00 51.31 79 ARG A N 1
ATOM 608 C CA . ARG A 1 79 ? 4.154 11.377 -7.875 1.00 51.31 79 ARG A CA 1
ATOM 609 C C . ARG A 1 79 ? 4.051 12.888 -8.052 1.00 51.31 79 ARG A C 1
ATOM 611 O O . ARG A 1 79 ? 3.046 13.452 -7.627 1.00 51.31 79 ARG A O 1
ATOM 618 N N . PRO A 1 80 ? 5.002 13.554 -8.724 1.00 44.94 80 PRO A N 1
ATOM 619 C CA . PRO A 1 80 ? 4.867 14.966 -9.085 1.00 44.94 80 PRO A CA 1
ATOM 620 C C . PRO A 1 80 ? 3.733 15.250 -10.093 1.00 44.94 80 PRO A C 1
ATOM 622 O O . PRO A 1 80 ? 3.603 16.378 -10.553 1.00 44.94 80 PRO A O 1
ATOM 625 N N . ILE A 1 81 ? 2.917 14.259 -10.481 1.00 42.97 81 ILE A N 1
ATOM 626 C CA . ILE A 1 81 ? 1.891 14.419 -11.515 1.00 42.97 81 ILE A CA 1
ATOM 627 C C . ILE A 1 81 ? 0.578 13.789 -11.044 1.00 42.97 81 ILE A C 1
ATOM 629 O O . ILE A 1 81 ? 0.291 12.604 -11.241 1.00 42.97 81 ILE A O 1
ATOM 633 N N . GLU A 1 82 ? -0.237 14.632 -10.420 1.00 44.62 82 GLU A N 1
ATOM 634 C CA . GLU A 1 82 ? -1.645 14.392 -10.151 1.00 44.62 82 GLU A CA 1
ATOM 635 C C . GLU A 1 82 ? -2.372 14.309 -11.509 1.00 44.62 82 GLU A C 1
ATOM 637 O O . GLU A 1 82 ? -2.559 15.299 -12.207 1.00 44.62 82 GLU A O 1
ATOM 642 N N . ARG A 1 83 ? -2.752 13.096 -11.934 1.00 44.53 83 ARG A N 1
ATOM 643 C CA . ARG A 1 83 ? -3.637 12.845 -13.096 1.00 44.53 83 ARG A CA 1
ATOM 644 C C . ARG A 1 83 ? -3.078 13.143 -14.506 1.00 44.53 83 ARG A C 1
ATOM 646 O O . ARG A 1 83 ? -3.840 13.548 -15.382 1.00 44.53 83 ARG A O 1
ATOM 653 N N . GLY A 1 84 ? -1.813 12.838 -14.789 1.00 41.28 84 GLY A N 1
ATOM 654 C CA . GLY A 1 84 ? -1.264 12.882 -16.155 1.00 41.28 84 GLY A CA 1
ATOM 655 C C . GLY A 1 84 ? -0.744 11.524 -16.626 1.00 41.28 84 GLY A C 1
ATOM 656 O O . GLY A 1 84 ? 0.112 10.934 -15.977 1.00 41.28 84 GLY A O 1
ATOM 657 N N . ILE A 1 85 ? -1.217 11.026 -17.774 1.00 52.62 85 ILE A N 1
ATOM 658 C CA . ILE A 1 85 ? -0.554 9.947 -18.538 1.00 52.62 85 ILE A CA 1
ATOM 659 C C . ILE A 1 85 ? 0.673 10.558 -19.234 1.00 52.62 85 ILE A C 1
ATOM 661 O O . ILE A 1 85 ? 0.725 10.667 -20.452 1.00 52.62 85 ILE A O 1
ATOM 665 N N . ALA A 1 86 ? 1.629 11.062 -18.463 1.00 45.19 86 ALA A N 1
ATOM 666 C CA . ALA A 1 86 ? 2.882 11.589 -18.983 1.00 45.19 86 ALA A CA 1
ATOM 667 C C . ALA A 1 86 ? 3.863 11.703 -17.822 1.00 45.19 86 ALA A C 1
ATOM 669 O O . ALA A 1 86 ? 3.581 12.399 -16.854 1.00 45.19 86 ALA A O 1
ATOM 670 N N . GLY A 1 87 ? 4.990 10.997 -17.903 1.00 48.94 87 GLY A N 1
ATOM 671 C CA . GLY A 1 87 ? 6.132 11.257 -17.032 1.00 48.94 87 GLY A CA 1
ATOM 672 C C . GLY A 1 87 ? 6.817 12.584 -17.402 1.00 48.94 87 GLY A C 1
ATOM 673 O O . GLY A 1 87 ? 6.581 13.117 -18.487 1.00 48.94 87 GLY A O 1
ATOM 674 N N . PRO A 1 88 ? 7.707 13.106 -16.542 1.00 53.56 88 PRO A N 1
ATOM 675 C CA . PRO A 1 88 ? 8.327 14.433 -16.674 1.00 53.56 88 PRO A CA 1
ATOM 676 C C . PRO A 1 88 ? 9.279 14.621 -17.878 1.00 53.56 88 PRO A C 1
ATOM 678 O O . PRO A 1 88 ? 9.890 15.674 -18.014 1.00 53.56 88 PRO A O 1
ATOM 681 N N . GLY A 1 89 ? 9.406 13.640 -18.778 1.00 50.56 89 GLY A N 1
ATOM 682 C CA . GLY A 1 89 ? 10.283 13.700 -19.955 1.00 50.56 89 GLY A CA 1
ATOM 683 C C . GLY A 1 89 ? 9.687 14.374 -21.199 1.00 50.56 89 GLY A C 1
ATOM 684 O O . GLY A 1 89 ? 10.296 14.297 -22.260 1.00 50.56 89 GLY A O 1
ATOM 685 N N . LEU A 1 90 ? 8.500 14.985 -21.111 1.00 51.19 90 LEU A N 1
ATOM 686 C CA . LEU A 1 90 ? 7.771 15.524 -22.272 1.00 51.19 90 LEU A CA 1
ATOM 687 C C . LEU A 1 90 ? 7.301 16.973 -22.060 1.00 51.19 90 LEU A C 1
ATOM 689 O O . LEU A 1 90 ? 6.220 17.357 -22.490 1.00 51.19 90 LEU A O 1
ATOM 693 N N . LEU A 1 91 ? 8.124 17.782 -21.390 1.00 50.56 91 LEU A N 1
ATOM 694 C CA . LEU A 1 91 ? 7.979 19.241 -21.340 1.00 50.56 91 LEU A CA 1
ATOM 695 C C . LEU A 1 91 ? 9.083 19.908 -22.167 1.00 50.56 91 LEU A C 1
ATOM 697 O O . LEU A 1 91 ? 9.901 20.669 -21.659 1.00 50.56 91 LEU A O 1
ATOM 701 N N . ALA A 1 92 ? 9.105 19.597 -23.459 1.00 46.75 92 ALA A N 1
ATOM 702 C CA . ALA A 1 92 ? 9.778 20.417 -24.453 1.00 46.75 92 ALA A CA 1
ATOM 703 C C . ALA A 1 92 ? 8.766 20.787 -25.543 1.00 46.75 92 ALA A C 1
ATOM 705 O O . ALA A 1 92 ? 8.071 19.913 -26.058 1.00 46.75 92 ALA A O 1
ATOM 706 N N . ALA A 1 93 ? 8.766 22.079 -25.880 1.00 36.47 93 ALA A N 1
ATOM 707 C CA . ALA A 1 93 ? 8.008 22.775 -26.921 1.00 36.47 93 ALA A CA 1
ATOM 708 C C . ALA A 1 93 ? 6.569 23.202 -26.565 1.00 36.47 93 ALA A C 1
ATOM 710 O O . ALA A 1 93 ? 5.604 22.473 -26.781 1.00 36.47 93 ALA A O 1
ATOM 711 N N . CYS A 1 94 ? 6.425 24.446 -26.100 1.00 33.88 94 CYS A N 1
ATOM 712 C CA . CYS A 1 94 ? 6.102 25.566 -26.992 1.00 33.88 94 CYS A CA 1
ATOM 713 C C . CYS A 1 94 ? 6.524 26.896 -26.360 1.00 33.88 94 CYS A C 1
ATOM 715 O O . CYS A 1 94 ? 6.393 27.017 -25.122 1.00 33.88 94 CYS A O 1
#

InterPro domains:
  IPR024474 Transposase IS66, zinc-finger binding domain of [PF13005] (25-69)
  IPR052344 Transposase-related protein [PTHR33678] (3-93)

Organism: Escherichia coli (NCBI:txid562)

Secondary structure (DSSP, 8-state):
------PPPPPTTSPEEEEEE--S-SB-TTT--BEEEEEEEEEEEEEEETTEEEEEEEEEEEEEETTT--EEEPPPP--S-TT-S--TT-----